Protein AF-A0A9Q9F8E5-F1 (afdb_monomer_lite)

Secondary structure (DSSP, 8-state):
--HHHHHHHHHHHHHHHHHGGGS---SHHHHHHHHHHHHHHHHHHHHHHTPPPP-----EEEEEETTEEEEEETTEEEEEETTTEEEEEESS-HHHHHHHHHHHHTS-GGGHHHHHHHHHHHHTT-TTPPPTTT--SSBTTTTB---EEEE-SSSEEEE-TTPPP-

Radius of gyration: 19.74 Å; chains: 1; bounding box: 47×26×59 Å

pLDDT: mean 87.19, std 6.52, range [58.0, 95.69]

Structure (mmCIF, N/CA/C/O backbone):
data_AF-A0A9Q9F8E5-F1
#
_entry.id   AF-A0A9Q9F8E5-F1
#
loop_
_atom_site.group_PDB
_atom_site.id
_atom_site.type_symbol
_atom_site.label_atom_id
_atom_site.label_alt_id
_atom_site.label_comp_id
_atom_site.label_asym_id
_atom_site.label_entity_id
_atom_site.label_seq_id
_atom_site.pdbx_PDB_ins_code
_atom_site.Cartn_x
_atom_site.Cartn_y
_atom_site.Cartn_z
_atom_site.occupancy
_atom_site.B_iso_or_equiv
_atom_site.auth_seq_id
_atom_site.auth_comp_id
_atom_site.auth_asym_id
_atom_site.auth_atom_id
_atom_site.pdbx_PDB_model_num
ATOM 1 N N . MET A 1 1 ? -3.462 14.770 -7.337 1.00 58.00 1 MET A N 1
ATOM 2 C CA . MET A 1 1 ? -3.012 14.798 -8.756 1.00 58.00 1 MET A CA 1
ATOM 3 C C . MET A 1 1 ? -3.821 13.766 -9.543 1.00 58.00 1 MET A C 1
ATOM 5 O O . MET A 1 1 ? -3.755 12.599 -9.196 1.00 58.00 1 MET A O 1
ATOM 9 N N . ARG A 1 2 ? -4.619 14.155 -10.559 1.00 82.62 2 ARG A N 1
ATOM 10 C CA . ARG A 1 2 ? -5.560 13.228 -11.241 1.00 82.62 2 ARG A CA 1
ATOM 11 C C . ARG A 1 2 ? -4.844 11.947 -11.705 1.00 82.62 2 ARG A C 1
ATOM 13 O O . ARG A 1 2 ? -3.864 12.059 -12.438 1.00 82.62 2 ARG A O 1
ATOM 20 N N . LEU A 1 3 ? -5.355 10.756 -11.361 1.00 83.56 3 LEU A N 1
ATOM 21 C CA . LEU A 1 3 ? -4.776 9.436 -11.699 1.00 83.56 3 LEU A CA 1
ATOM 22 C C . LEU A 1 3 ? -4.333 9.325 -13.169 1.00 83.56 3 LEU A C 1
ATOM 24 O O . LEU A 1 3 ? -3.258 8.819 -13.482 1.00 83.56 3 LEU A O 1
ATOM 28 N N . ARG A 1 4 ? -5.120 9.896 -14.088 1.00 87.44 4 ARG A N 1
ATOM 29 C CA . ARG A 1 4 ? -4.796 9.967 -15.523 1.00 87.44 4 ARG A CA 1
ATOM 30 C C . ARG A 1 4 ? -3.455 10.647 -15.818 1.00 87.44 4 ARG A C 1
ATOM 32 O O . ARG A 1 4 ? -2.747 10.220 -16.724 1.00 87.44 4 ARG A O 1
ATOM 39 N N . ALA A 1 5 ? -3.108 11.705 -15.088 1.00 87.88 5 ALA A N 1
ATOM 40 C CA . ALA A 1 5 ? -1.838 12.408 -15.255 1.00 87.88 5 ALA A CA 1
ATOM 41 C C . ALA A 1 5 ? -0.658 11.542 -14.793 1.00 87.88 5 ALA A C 1
ATOM 43 O O . ALA A 1 5 ? 0.353 11.474 -15.490 1.00 87.88 5 ALA A O 1
ATOM 44 N N . LEU A 1 6 ? -0.816 10.824 -13.676 1.00 86.75 6 LEU A N 1
ATOM 45 C CA . LEU A 1 6 ? 0.170 9.861 -13.182 1.00 86.75 6 LEU A CA 1
ATOM 46 C C . LEU A 1 6 ? 0.380 8.703 -14.160 1.00 86.75 6 LEU A C 1
ATOM 48 O O . LEU A 1 6 ? 1.517 8.406 -14.520 1.00 86.75 6 LEU A O 1
ATOM 52 N N . ILE A 1 7 ? -0.708 8.109 -14.657 1.00 90.75 7 ILE A N 1
ATOM 53 C CA . ILE A 1 7 ? -0.655 7.061 -15.685 1.00 90.75 7 ILE A CA 1
ATOM 54 C C . ILE A 1 7 ? 0.070 7.579 -16.928 1.00 90.75 7 ILE A C 1
ATOM 56 O O . ILE A 1 7 ? 0.969 6.917 -17.437 1.00 90.75 7 ILE A O 1
ATOM 60 N N . LYS A 1 8 ? -0.260 8.791 -17.395 1.00 92.81 8 LYS A N 1
ATOM 61 C CA . LYS A 1 8 ? 0.407 9.403 -18.551 1.00 92.81 8 LYS A CA 1
ATOM 62 C C . LYS A 1 8 ? 1.907 9.602 -18.308 1.00 92.81 8 LYS A C 1
ATOM 64 O O . LYS A 1 8 ? 2.698 9.300 -19.199 1.00 92.81 8 LYS A O 1
ATOM 69 N N . LYS A 1 9 ? 2.304 10.070 -17.118 1.00 91.19 9 LYS A N 1
ATOM 70 C CA . LYS A 1 9 ? 3.718 10.195 -16.720 1.00 91.19 9 LYS A CA 1
ATOM 71 C C . LYS A 1 9 ? 4.413 8.830 -16.790 1.00 91.19 9 LYS A C 1
ATOM 73 O O . LYS A 1 9 ? 5.401 8.700 -17.502 1.00 91.19 9 LYS A O 1
ATOM 78 N N . ARG A 1 10 ? 3.847 7.788 -16.169 1.00 91.50 10 ARG A N 1
ATOM 79 C CA . ARG A 1 10 ? 4.440 6.435 -16.170 1.00 91.50 10 ARG A CA 1
ATOM 80 C C . ARG A 1 10 ? 4.469 5.765 -17.541 1.00 91.50 10 ARG A C 1
ATOM 82 O O . ARG A 1 10 ? 5.426 5.062 -17.851 1.00 91.50 10 ARG A O 1
ATOM 89 N N . ALA A 1 11 ? 3.472 6.011 -18.384 1.00 95.12 11 ALA A N 1
ATOM 90 C CA . ALA A 1 11 ? 3.481 5.545 -19.765 1.00 95.12 11 ALA A CA 1
ATOM 91 C C . ALA A 1 11 ? 4.635 6.179 -20.556 1.00 95.12 11 ALA A C 1
ATOM 93 O O . ALA A 1 11 ? 5.343 5.482 -21.280 1.00 95.12 11 ALA A O 1
ATOM 94 N N . ASN A 1 12 ? 4.877 7.480 -20.370 1.00 95.06 12 ASN A N 1
ATOM 95 C CA . ASN A 1 12 ? 6.021 8.155 -20.979 1.00 95.06 12 ASN A CA 1
ATOM 96 C C . ASN A 1 12 ? 7.357 7.617 -20.448 1.00 95.06 12 ASN A C 1
ATOM 98 O O . ASN A 1 12 ? 8.252 7.373 -21.255 1.00 95.06 12 ASN A O 1
ATOM 102 N N . ASP A 1 13 ? 7.478 7.374 -19.138 1.00 92.38 13 ASP A N 1
ATOM 103 C CA . ASP A 1 13 ? 8.673 6.767 -18.532 1.00 92.38 13 ASP A CA 1
ATOM 104 C C . ASP A 1 13 ? 8.986 5.402 -19.178 1.00 92.38 13 ASP A C 1
ATOM 106 O O . ASP A 1 13 ? 10.126 5.131 -19.555 1.00 92.38 13 ASP A O 1
ATOM 110 N N . LEU A 1 14 ? 7.968 4.553 -19.378 1.00 95.50 14 LEU A N 1
ATOM 111 C CA . LEU A 1 14 ? 8.123 3.260 -20.054 1.00 95.50 14 LEU A CA 1
ATOM 112 C C . LEU A 1 14 ? 8.557 3.420 -21.516 1.00 95.50 14 LEU A C 1
ATOM 114 O O . LEU A 1 14 ? 9.478 2.736 -21.961 1.00 95.50 14 LEU A O 1
ATOM 118 N N . LEU A 1 15 ? 7.930 4.330 -22.265 1.00 95.69 15 LEU A N 1
ATOM 119 C CA . LEU A 1 15 ? 8.303 4.592 -23.657 1.00 95.69 15 LEU A CA 1
ATOM 120 C C . LEU A 1 15 ? 9.745 5.103 -23.778 1.00 95.69 15 LEU A C 1
ATOM 122 O O . LEU A 1 15 ? 10.446 4.730 -24.720 1.00 95.69 15 LEU A O 1
ATOM 126 N N . LEU A 1 16 ? 10.201 5.931 -22.837 1.00 93.19 16 LEU A N 1
ATOM 127 C CA . LEU A 1 16 ? 11.588 6.392 -22.773 1.00 93.19 16 LEU A CA 1
ATOM 128 C C . LEU A 1 16 ? 12.549 5.234 -22.484 1.00 93.19 16 LEU A C 1
ATOM 130 O O . LEU A 1 16 ? 13.541 5.097 -23.200 1.00 93.19 16 LEU A O 1
ATOM 134 N N . SER A 1 17 ? 12.234 4.362 -21.520 1.00 92.31 17 SER A N 1
ATOM 135 C CA . SER A 1 17 ? 13.031 3.157 -21.252 1.00 92.31 17 SER A CA 1
ATOM 136 C C . SER A 1 17 ? 13.108 2.241 -22.479 1.00 92.31 17 SER A C 1
ATOM 138 O O . SER A 1 17 ? 14.195 1.800 -22.843 1.00 92.31 17 SER A O 1
ATOM 140 N N . LEU A 1 18 ? 11.990 2.011 -23.179 1.00 94.25 18 LEU A N 1
ATOM 141 C CA . LEU A 1 18 ? 11.946 1.175 -24.388 1.00 94.25 18 LEU A CA 1
ATOM 142 C C . LEU A 1 18 ? 12.800 1.734 -25.531 1.00 94.25 18 LEU A C 1
ATOM 144 O O . LEU A 1 18 ? 13.406 0.969 -26.279 1.00 94.25 18 LEU A O 1
ATOM 148 N N . ARG A 1 19 ? 12.899 3.062 -25.671 1.00 93.19 19 ARG A N 1
ATOM 149 C CA . ARG A 1 19 ? 13.764 3.682 -26.691 1.00 93.19 19 ARG A CA 1
ATOM 150 C C . ARG A 1 19 ? 15.240 3.343 -26.498 1.00 93.19 19 ARG A C 1
ATOM 152 O O . ARG A 1 19 ? 15.968 3.356 -27.486 1.00 93.19 19 ARG A O 1
ATOM 159 N N . ARG A 1 20 ? 15.677 3.001 -25.280 1.00 89.88 20 ARG A N 1
ATOM 160 C CA . ARG A 1 20 ? 17.071 2.612 -25.009 1.00 89.88 20 ARG A CA 1
ATOM 161 C C . ARG A 1 20 ? 17.465 1.313 -25.712 1.00 89.88 20 ARG A C 1
ATOM 163 O O . ARG A 1 20 ? 18.637 1.152 -26.014 1.00 89.88 20 ARG A O 1
ATOM 170 N N . LEU A 1 21 ? 16.505 0.456 -26.075 1.00 89.44 21 LEU A N 1
ATOM 171 C CA . LEU A 1 21 ? 16.761 -0.738 -26.897 1.00 89.44 21 LEU A CA 1
ATOM 172 C C . LEU A 1 21 ? 17.196 -0.411 -28.331 1.00 89.44 21 LEU A C 1
ATOM 174 O O . LEU A 1 21 ? 17.687 -1.289 -29.030 1.00 89.44 21 LEU A O 1
ATOM 178 N N . LYS A 1 22 ? 16.988 0.829 -28.793 1.00 88.19 22 LYS A N 1
ATOM 179 C CA . LYS A 1 22 ? 17.452 1.274 -30.114 1.00 88.19 22 LYS A CA 1
ATOM 180 C C . LYS A 1 22 ? 18.914 1.723 -30.112 1.00 88.19 22 LYS A C 1
ATOM 182 O O . LYS A 1 22 ? 19.458 1.946 -31.188 1.00 88.19 22 LYS A O 1
ATOM 187 N N . ALA A 1 23 ? 19.505 1.940 -28.937 1.00 85.12 23 ALA A N 1
ATOM 188 C CA . ALA A 1 23 ? 20.912 2.295 -28.822 1.00 85.12 23 ALA A CA 1
ATOM 189 C C . ALA A 1 23 ? 21.788 1.051 -29.017 1.00 85.12 23 ALA A C 1
ATOM 191 O O . ALA A 1 23 ? 21.338 -0.072 -28.799 1.00 85.12 23 ALA A O 1
ATOM 192 N N . GLU A 1 24 ? 23.042 1.257 -29.408 1.00 82.06 24 GLU A N 1
ATOM 193 C CA . GLU A 1 24 ? 24.023 0.177 -29.456 1.00 82.06 24 GLU A CA 1
ATOM 194 C C . GLU A 1 24 ? 24.336 -0.305 -28.028 1.00 82.06 24 GLU A C 1
ATOM 196 O O . GLU A 1 24 ? 24.577 0.501 -27.126 1.00 82.06 24 GLU A O 1
ATOM 201 N N . ILE A 1 25 ? 24.273 -1.621 -27.805 1.00 88.62 25 ILE A N 1
ATOM 202 C CA . ILE A 1 25 ? 24.465 -2.241 -26.489 1.00 88.62 25 ILE A CA 1
ATOM 203 C C . ILE A 1 25 ? 25.754 -3.055 -26.531 1.00 88.62 25 ILE A C 1
ATOM 205 O O . ILE A 1 25 ? 25.810 -4.121 -27.135 1.00 88.62 25 ILE A O 1
ATOM 209 N N . HIS A 1 26 ? 26.797 -2.529 -25.892 1.00 87.81 26 HIS A N 1
ATOM 210 C CA . HIS A 1 26 ? 28.159 -3.055 -26.012 1.00 87.81 26 HIS A CA 1
ATOM 211 C C . HIS A 1 26 ? 28.513 -4.155 -24.997 1.00 87.81 26 HIS A C 1
ATOM 213 O O . HIS A 1 26 ? 29.596 -4.729 -25.084 1.00 87.81 26 HIS A O 1
ATOM 219 N N . SER A 1 27 ? 27.645 -4.449 -24.022 1.00 93.75 27 SER A N 1
ATOM 220 C CA . SER A 1 27 ? 27.882 -5.510 -23.036 1.00 93.75 27 SER A CA 1
ATOM 221 C C . SER A 1 27 ? 26.591 -6.098 -22.465 1.00 93.75 27 SER A C 1
ATOM 223 O O . SER A 1 27 ? 25.535 -5.459 -22.470 1.00 93.75 27 SER A O 1
ATOM 225 N N . GLU A 1 28 ? 26.700 -7.316 -21.932 1.00 93.50 28 GLU A N 1
ATOM 226 C CA . GLU A 1 28 ? 25.607 -8.023 -21.256 1.00 93.50 28 GLU A CA 1
ATOM 227 C C . GLU A 1 28 ? 25.123 -7.278 -20.003 1.00 93.50 28 GLU A C 1
ATOM 229 O O . GLU A 1 28 ? 23.919 -7.144 -19.796 1.00 93.50 28 GLU A O 1
ATOM 234 N N . ASP A 1 29 ? 26.034 -6.692 -19.221 1.00 93.56 29 ASP A N 1
ATOM 235 C CA . ASP A 1 29 ? 25.673 -5.896 -18.042 1.00 93.56 29 ASP A CA 1
ATOM 236 C C . ASP A 1 29 ? 24.805 -4.686 -18.413 1.00 93.56 29 ASP A C 1
ATOM 238 O O . ASP A 1 29 ? 23.788 -4.405 -17.774 1.00 93.56 29 ASP A O 1
ATOM 242 N N . VAL A 1 30 ? 25.174 -3.974 -19.484 1.00 90.31 30 VAL A N 1
ATOM 243 C CA . VAL A 1 30 ? 24.401 -2.825 -19.977 1.00 90.31 30 VAL A CA 1
ATOM 244 C C . VAL A 1 30 ? 23.038 -3.284 -20.487 1.00 90.31 30 VAL A C 1
ATOM 246 O O . VAL A 1 30 ? 22.033 -2.621 -20.223 1.00 90.31 30 VAL A O 1
ATOM 249 N N . PHE A 1 31 ? 22.976 -4.436 -21.158 1.00 92.00 31 PHE A N 1
ATOM 250 C CA . PHE A 1 31 ? 21.711 -5.032 -21.574 1.00 92.00 31 PHE A CA 1
ATOM 251 C C . PHE A 1 31 ? 20.807 -5.347 -20.374 1.00 92.00 31 PHE A C 1
ATOM 253 O O . PHE A 1 31 ? 19.640 -4.949 -20.359 1.00 92.00 31 PHE A O 1
ATOM 260 N N . GLY A 1 32 ? 21.356 -5.984 -19.337 1.00 92.25 32 GLY A N 1
ATOM 261 C CA . GLY A 1 32 ? 20.646 -6.303 -18.099 1.00 92.25 32 GLY A CA 1
ATOM 262 C C . GLY A 1 32 ? 20.098 -5.060 -17.394 1.00 92.25 32 GLY A C 1
ATOM 263 O O . GLY A 1 32 ? 18.942 -5.053 -16.966 1.00 92.25 32 GLY A O 1
ATOM 264 N N . LEU A 1 33 ? 20.875 -3.974 -17.341 1.00 91.00 33 LEU A N 1
ATOM 265 C CA . LEU A 1 33 ? 20.420 -2.688 -16.803 1.00 91.00 33 LEU A CA 1
ATOM 266 C C . LEU A 1 33 ? 19.253 -2.104 -17.612 1.00 91.00 33 LEU A C 1
ATOM 268 O O . LEU A 1 33 ? 18.257 -1.676 -17.027 1.00 91.00 33 LEU A O 1
ATOM 272 N N . VAL A 1 34 ? 19.336 -2.125 -18.947 1.00 92.88 34 VAL A N 1
ATOM 273 C CA . VAL A 1 34 ? 18.258 -1.636 -19.824 1.00 92.88 34 VAL A CA 1
ATOM 274 C C . VAL A 1 34 ? 16.975 -2.445 -19.621 1.00 92.88 34 VAL A C 1
ATOM 276 O O . VAL A 1 34 ? 15.904 -1.857 -19.453 1.00 92.88 34 VAL A O 1
ATOM 279 N N . LEU A 1 35 ? 17.067 -3.777 -19.579 1.00 93.50 35 LEU A N 1
ATOM 280 C CA . LEU A 1 35 ? 15.916 -4.640 -19.302 1.00 93.50 35 LEU A CA 1
ATOM 281 C C . LEU A 1 35 ? 15.337 -4.390 -17.906 1.00 93.50 35 LEU A C 1
ATOM 283 O O . LEU A 1 35 ? 14.117 -4.305 -17.753 1.00 93.50 35 LEU A O 1
ATOM 287 N N . GLY A 1 36 ? 16.196 -4.220 -16.900 1.00 90.94 36 GLY A N 1
ATOM 288 C CA . GLY A 1 36 ? 15.787 -3.893 -15.537 1.00 90.9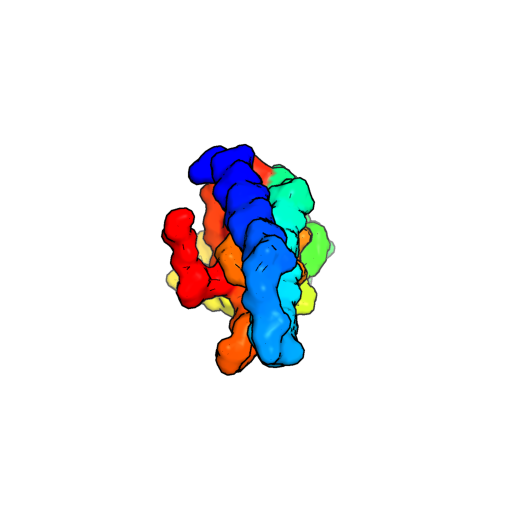4 36 GLY A CA 1
ATOM 289 C C . GLY A 1 36 ? 15.013 -2.576 -15.456 1.00 90.94 36 GLY A C 1
ATOM 290 O O . GLY A 1 36 ? 13.988 -2.503 -14.777 1.00 90.94 36 GLY A O 1
ATOM 291 N N . ASP A 1 37 ? 15.452 -1.547 -16.181 1.00 90.50 37 ASP A N 1
ATOM 292 C CA . ASP A 1 37 ? 14.775 -0.248 -16.228 1.00 90.50 37 ASP A CA 1
ATOM 293 C C . ASP A 1 37 ? 13.431 -0.317 -16.964 1.00 90.50 37 ASP A C 1
ATOM 295 O O . ASP A 1 37 ? 12.453 0.290 -16.524 1.00 90.50 37 ASP A O 1
ATOM 299 N N . ILE A 1 38 ? 13.346 -1.087 -18.053 1.00 94.00 38 ILE A N 1
ATOM 300 C CA . ILE A 1 38 ? 12.079 -1.343 -18.754 1.00 94.00 38 ILE A CA 1
ATOM 301 C C . ILE A 1 38 ? 11.104 -2.067 -17.829 1.00 94.00 38 ILE A C 1
ATOM 303 O O . ILE A 1 38 ? 9.961 -1.631 -17.684 1.00 94.00 38 ILE A O 1
ATOM 307 N N . HIS A 1 39 ? 11.557 -3.134 -17.167 1.00 91.50 39 HIS A N 1
ATOM 308 C CA . HIS A 1 39 ? 10.733 -3.906 -16.247 1.00 91.50 39 HIS A CA 1
ATOM 309 C C . HIS A 1 39 ? 10.217 -3.038 -15.093 1.00 91.50 39 HIS A C 1
ATOM 311 O O . HIS A 1 39 ? 9.018 -3.025 -14.822 1.00 91.50 39 HIS A O 1
ATOM 317 N N . LYS A 1 40 ? 11.084 -2.233 -14.465 1.00 88.50 40 LYS A N 1
ATOM 318 C CA . LYS A 1 40 ? 10.681 -1.304 -13.397 1.00 88.50 40 LYS A CA 1
ATOM 319 C C . LYS A 1 40 ? 9.649 -0.282 -13.877 1.00 88.50 40 LYS A C 1
ATOM 321 O O . LYS A 1 40 ? 8.645 -0.079 -13.196 1.00 88.50 40 LYS A O 1
ATOM 326 N N . SER A 1 41 ? 9.866 0.355 -15.030 1.00 91.25 41 SER A N 1
ATOM 327 C CA . SER A 1 41 ? 8.906 1.318 -15.591 1.00 91.25 41 SER A CA 1
ATOM 328 C C . SER A 1 41 ? 7.566 0.659 -15.934 1.00 91.25 41 SER A C 1
ATOM 330 O O . SER A 1 41 ? 6.515 1.243 -15.674 1.00 91.25 41 SER A O 1
ATOM 332 N N . TYR A 1 42 ? 7.592 -0.571 -16.453 1.00 93.12 42 TYR A N 1
ATOM 333 C CA . TYR A 1 42 ? 6.393 -1.357 -16.739 1.00 93.12 42 TYR A CA 1
ATOM 334 C C . TYR A 1 42 ? 5.604 -1.672 -15.465 1.00 93.12 42 TYR A C 1
ATOM 336 O O . TYR A 1 42 ? 4.418 -1.360 -15.393 1.00 93.12 42 TYR A O 1
ATOM 344 N N . ILE A 1 43 ? 6.259 -2.210 -14.432 1.00 90.00 43 ILE A N 1
ATOM 345 C CA . ILE A 1 43 ? 5.606 -2.556 -13.163 1.00 90.00 43 ILE A CA 1
ATOM 346 C C . ILE A 1 43 ? 4.976 -1.323 -12.504 1.00 90.00 43 ILE A C 1
ATOM 348 O O . ILE A 1 43 ? 3.844 -1.395 -12.031 1.00 90.00 43 ILE A O 1
ATOM 352 N N . ARG A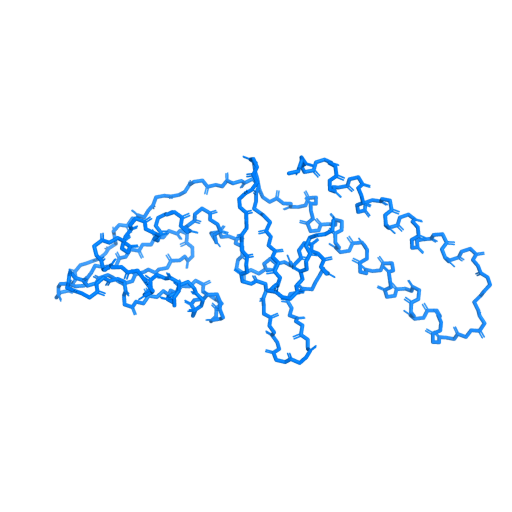 1 44 ? 5.656 -0.168 -12.527 1.00 88.75 44 ARG A N 1
ATOM 353 C CA . ARG A 1 44 ? 5.095 1.098 -12.017 1.00 88.75 44 ARG A CA 1
ATOM 354 C C . ARG A 1 44 ? 3.843 1.531 -12.775 1.00 88.75 44 ARG A C 1
ATOM 356 O O . ARG A 1 44 ? 2.917 2.052 -12.163 1.00 88.75 44 ARG A O 1
ATOM 363 N N . LEU A 1 45 ? 3.818 1.354 -14.096 1.00 92.12 45 LEU A N 1
ATOM 364 C CA . LEU A 1 45 ? 2.643 1.669 -14.904 1.00 92.12 45 LEU A CA 1
ATOM 365 C C . LEU A 1 45 ? 1.483 0.721 -14.580 1.00 92.12 45 LEU A C 1
ATOM 367 O O . LEU A 1 45 ? 0.378 1.192 -14.329 1.00 92.12 45 LEU A O 1
ATOM 371 N N . VAL A 1 46 ? 1.739 -0.589 -14.543 1.00 89.50 46 VAL A N 1
ATOM 372 C CA . VAL A 1 46 ? 0.726 -1.608 -14.224 1.00 89.50 46 VAL A CA 1
ATOM 373 C C . VAL A 1 46 ? 0.135 -1.377 -12.836 1.00 89.50 46 VAL A C 1
ATOM 375 O O . VAL A 1 46 ? -1.082 -1.340 -12.701 1.00 89.50 46 VAL A O 1
ATOM 378 N N . ALA A 1 47 ? 0.972 -1.096 -11.833 1.00 84.56 47 ALA A N 1
ATOM 379 C CA . ALA A 1 47 ? 0.515 -0.805 -10.474 1.00 84.56 47 ALA A CA 1
ATOM 380 C C . ALA A 1 47 ? -0.494 0.355 -10.412 1.00 84.56 47 ALA A C 1
ATOM 382 O O . ALA A 1 47 ? -1.408 0.316 -9.594 1.00 84.56 47 ALA A O 1
ATOM 383 N N . LEU A 1 48 ? -0.352 1.365 -11.283 1.00 86.38 48 LEU A N 1
ATOM 384 C CA . LEU A 1 48 ? -1.300 2.477 -11.391 1.00 86.38 48 LEU A CA 1
ATOM 385 C C . LEU A 1 48 ? -2.547 2.139 -12.214 1.00 86.38 48 LEU A C 1
ATOM 387 O O . LEU A 1 48 ? -3.623 2.649 -11.910 1.00 86.38 48 LEU A O 1
ATOM 391 N N . LEU A 1 49 ? -2.408 1.336 -13.271 1.00 88.12 49 LEU A N 1
ATOM 392 C CA . LEU A 1 49 ? -3.533 0.917 -14.115 1.00 88.12 49 LEU A CA 1
ATOM 393 C C . LEU A 1 49 ? -4.491 -0.005 -13.356 1.00 88.12 49 LEU A C 1
ATOM 395 O O . LEU A 1 49 ? -5.704 0.133 -13.499 1.00 88.12 49 LEU A O 1
ATOM 399 N N . ASP A 1 50 ? -3.944 -0.867 -12.503 1.00 85.12 50 ASP A N 1
ATOM 400 C CA . ASP A 1 50 ? -4.699 -1.803 -11.671 1.00 85.12 50 ASP A CA 1
ATOM 401 C C . ASP A 1 50 ? -5.142 -1.181 -10.338 1.00 85.12 50 ASP A C 1
ATOM 403 O O . ASP A 1 50 ? -5.589 -1.894 -9.435 1.00 85.12 50 ASP A O 1
ATOM 407 N N . LYS A 1 51 ? -5.029 0.151 -10.182 1.00 85.06 51 LYS A N 1
ATOM 408 C CA . LYS A 1 51 ? -5.411 0.812 -8.933 1.00 85.06 51 LYS A CA 1
ATOM 409 C C . LYS A 1 51 ? -6.885 0.566 -8.624 1.00 85.06 51 LYS A C 1
ATOM 411 O O . LYS A 1 51 ? -7.755 0.993 -9.391 1.00 85.06 51 LYS A O 1
ATOM 416 N N . PRO A 1 52 ? -7.197 -0.046 -7.470 1.00 80.38 52 PRO A N 1
ATOM 417 C CA . PRO A 1 52 ? -8.564 -0.108 -7.009 1.00 80.38 52 PRO A CA 1
ATOM 418 C C . PRO A 1 52 ? -9.063 1.307 -6.726 1.00 80.38 52 PRO A C 1
ATOM 420 O O . PRO A 1 52 ? -8.339 2.166 -6.216 1.00 80.38 52 PRO A O 1
ATOM 423 N N . LYS A 1 53 ? -10.344 1.530 -7.003 1.00 81.56 53 LYS A N 1
ATOM 424 C CA . LYS A 1 53 ? -11.036 2.699 -6.465 1.00 81.56 53 LYS A CA 1
ATOM 425 C C . LYS A 1 53 ? -11.139 2.582 -4.952 1.00 81.56 53 LYS A C 1
ATOM 427 O O . LYS A 1 53 ? -11.201 1.469 -4.420 1.00 81.56 53 LYS A O 1
ATOM 432 N N . ILE A 1 54 ? -11.209 3.725 -4.278 1.00 82.25 54 ILE A N 1
ATOM 433 C CA . ILE A 1 54 ? -11.503 3.770 -2.846 1.00 82.25 54 ILE A CA 1
ATOM 434 C C . ILE A 1 54 ? -12.794 2.989 -2.576 1.00 82.25 54 ILE A C 1
ATOM 436 O O . ILE A 1 54 ? -13.832 3.230 -3.195 1.00 82.25 54 ILE A O 1
ATOM 440 N N . LYS A 1 55 ? -12.716 2.030 -1.650 1.00 76.50 55 LYS A N 1
ATOM 441 C CA . LYS A 1 55 ? -13.869 1.285 -1.147 1.00 76.50 55 LYS A CA 1
ATOM 442 C C . LYS A 1 55 ? -14.069 1.659 0.309 1.00 76.50 55 LYS A C 1
ATOM 444 O O . LYS A 1 55 ? -13.237 1.337 1.150 1.00 76.50 55 LYS A O 1
ATOM 449 N N . HIS A 1 56 ? -15.189 2.305 0.602 1.00 76.50 56 HIS A N 1
ATOM 450 C CA . HIS A 1 56 ? -15.603 2.501 1.981 1.00 76.50 56 HIS A CA 1
ATOM 451 C C . HIS A 1 56 ? -16.129 1.178 2.537 1.00 76.50 56 HIS A C 1
ATOM 453 O O . HIS A 1 56 ? -16.978 0.525 1.927 1.00 76.50 56 HIS A O 1
ATOM 459 N N . GLN A 1 57 ? -15.592 0.777 3.683 1.00 76.62 57 GLN A N 1
ATOM 460 C CA . GLN A 1 57 ? -16.110 -0.318 4.488 1.00 76.62 57 GLN A CA 1
ATOM 461 C C . GLN A 1 57 ? -16.305 0.180 5.912 1.00 76.62 57 GLN A C 1
ATOM 463 O O . GLN A 1 57 ? -15.596 1.074 6.368 1.00 76.62 57 GLN A O 1
ATOM 468 N N . GLU A 1 58 ? -17.275 -0.408 6.596 1.00 79.75 58 GLU A N 1
ATOM 469 C CA . GLU A 1 58 ? -17.571 -0.098 7.988 1.00 79.75 58 GLU A CA 1
ATOM 470 C C . GLU A 1 58 ? -17.044 -1.210 8.893 1.00 79.75 58 GLU A C 1
ATOM 472 O O . GLU A 1 58 ? -17.175 -2.400 8.580 1.00 79.75 58 GLU A O 1
ATOM 477 N N . LEU A 1 59 ? -16.496 -0.824 10.047 1.00 85.31 59 LEU A N 1
ATOM 478 C CA . LEU A 1 59 ? -16.145 -1.757 11.115 1.00 85.31 59 LEU A CA 1
ATOM 479 C C . LEU A 1 59 ? -17.385 -2.513 11.587 1.00 85.31 59 LEU A C 1
ATOM 481 O O . LEU A 1 59 ? -18.342 -1.923 12.089 1.00 85.31 59 LEU A O 1
ATOM 485 N N . ARG A 1 60 ? -17.337 -3.843 11.515 1.00 89.62 60 ARG A N 1
ATOM 486 C CA . ARG A 1 60 ? -18.382 -4.700 12.076 1.00 89.62 60 ARG A CA 1
ATOM 487 C C . ARG A 1 60 ? -17.897 -5.336 13.362 1.00 89.62 60 ARG A C 1
ATOM 489 O O . ARG A 1 60 ? -16.843 -5.969 13.382 1.00 89.62 60 ARG A O 1
ATOM 496 N N . LYS A 1 61 ? -18.679 -5.195 14.430 1.00 92.44 61 LYS A N 1
ATOM 497 C CA . LYS A 1 61 ? -18.471 -5.939 15.676 1.00 92.44 61 LYS A CA 1
ATOM 498 C C . LYS A 1 61 ? -18.797 -7.414 15.431 1.00 92.44 61 LYS A C 1
ATOM 500 O O . LYS A 1 61 ? -19.890 -7.716 14.962 1.00 92.44 61 LYS A O 1
ATOM 505 N N . ILE A 1 62 ? -17.862 -8.309 15.742 1.00 92.31 62 ILE A N 1
ATOM 506 C CA . ILE A 1 62 ? -18.043 -9.760 15.572 1.00 92.31 62 ILE A CA 1
ATOM 507 C C . ILE A 1 62 ? -18.219 -10.463 16.912 1.00 92.31 62 ILE A C 1
ATOM 509 O O . ILE A 1 62 ? -18.998 -11.402 17.011 1.00 92.31 62 ILE A O 1
ATOM 513 N N . ASP A 1 63 ? -17.477 -10.025 17.927 1.00 89.88 63 ASP A N 1
ATOM 514 C CA . ASP A 1 63 ? -17.463 -10.666 19.239 1.00 89.88 63 ASP A CA 1
ATOM 515 C C . ASP A 1 63 ? -17.158 -9.646 20.345 1.00 89.88 63 ASP A C 1
ATOM 517 O O . ASP A 1 63 ? -16.664 -8.540 20.091 1.00 89.88 63 ASP A O 1
ATOM 521 N N . SER A 1 64 ? -17.508 -9.997 21.577 1.00 89.94 64 SER A N 1
ATOM 522 C CA . SER A 1 64 ? -17.362 -9.175 22.768 1.00 89.94 64 SER A CA 1
ATOM 523 C C . SER A 1 64 ? -17.165 -10.070 23.986 1.00 89.94 64 SER A C 1
ATOM 525 O O . SER A 1 64 ? -18.131 -10.634 24.491 1.00 89.94 64 SER A O 1
ATOM 527 N N . THR A 1 65 ? -15.941 -10.139 24.502 1.00 89.31 65 THR A N 1
ATOM 528 C CA . THR A 1 65 ? -15.607 -10.971 25.665 1.00 89.31 65 THR A CA 1
ATOM 529 C C . THR A 1 65 ? -14.757 -10.168 26.647 1.00 89.31 65 THR A C 1
ATOM 531 O O . THR A 1 65 ? -13.772 -9.552 26.249 1.00 89.31 65 THR A O 1
ATOM 534 N N . ASN A 1 66 ? -15.132 -10.158 27.932 1.00 85.56 66 ASN A N 1
ATOM 535 C CA . ASN A 1 66 ? -14.374 -9.523 29.026 1.00 85.56 66 ASN A CA 1
ATOM 536 C C . ASN A 1 66 ? -13.934 -8.068 28.748 1.00 85.56 66 ASN A C 1
ATOM 538 O O . ASN A 1 66 ? -12.780 -7.714 28.958 1.00 85.56 66 ASN A O 1
ATOM 542 N N . GLY A 1 67 ? -14.831 -7.226 28.221 1.00 84.75 67 GLY A N 1
ATOM 543 C CA . GLY A 1 67 ? -14.516 -5.819 27.914 1.00 84.75 67 GLY A CA 1
ATOM 544 C C . GLY A 1 67 ? -13.665 -5.601 26.654 1.00 84.75 67 GLY A C 1
ATOM 545 O O . GLY A 1 67 ? -13.411 -4.456 26.281 1.00 84.75 67 GLY A O 1
ATOM 546 N N . ILE A 1 68 ? -13.280 -6.676 25.954 1.00 93.31 68 ILE A N 1
ATOM 547 C CA . ILE A 1 68 ? -12.611 -6.626 24.653 1.00 93.31 68 ILE A CA 1
ATOM 548 C C . ILE A 1 68 ? -13.641 -6.874 23.554 1.00 93.31 68 ILE A C 1
ATOM 550 O O . ILE A 1 68 ? -14.316 -7.903 23.517 1.00 93.31 68 ILE A O 1
ATOM 554 N N . VAL A 1 69 ? -13.741 -5.923 22.633 1.00 94.50 69 VAL A N 1
ATOM 555 C CA . VAL A 1 69 ? -14.577 -6.011 21.440 1.00 94.50 69 VAL A CA 1
ATOM 556 C C . VAL A 1 69 ? -13.700 -6.340 20.241 1.00 94.50 69 VAL A C 1
ATOM 558 O O . VAL A 1 69 ? -12.731 -5.631 19.960 1.00 94.50 69 VAL A O 1
ATOM 561 N N . LYS A 1 70 ? -14.059 -7.400 19.516 1.00 94.88 70 LYS A N 1
ATOM 562 C CA . LYS A 1 70 ? -13.431 -7.757 18.245 1.00 94.88 70 LYS A CA 1
ATOM 563 C C . LYS A 1 70 ? -14.218 -7.143 17.093 1.00 94.88 70 LYS A C 1
ATOM 565 O O . LYS A 1 70 ? -15.409 -7.418 16.930 1.00 94.88 70 LYS A O 1
ATOM 570 N N . TYR A 1 71 ? -13.534 -6.355 16.274 1.00 93.25 71 TYR A N 1
ATOM 571 C CA . TYR A 1 71 ? -14.058 -5.795 15.033 1.00 93.25 71 TYR A CA 1
ATOM 572 C C . TYR A 1 71 ? -13.393 -6.441 13.817 1.00 93.25 71 TYR A C 1
ATOM 574 O O . TYR A 1 71 ? -12.235 -6.853 13.891 1.00 93.25 71 TYR A O 1
ATOM 582 N N . LYS A 1 72 ? -14.106 -6.491 12.688 1.00 90.31 72 LYS A N 1
ATOM 583 C CA . LYS A 1 72 ? -13.560 -6.904 11.388 1.00 90.31 72 LYS A CA 1
ATOM 584 C C . LYS A 1 72 ? -14.070 -6.044 10.248 1.00 90.31 72 LYS A C 1
ATOM 586 O O . LYS A 1 72 ? -15.221 -5.607 10.252 1.00 90.31 72 LYS A O 1
ATOM 591 N N . SER A 1 73 ? -13.196 -5.853 9.268 1.00 85.81 73 SER A N 1
ATOM 592 C CA . SER A 1 73 ? -13.489 -5.231 7.981 1.00 85.81 73 SER A CA 1
ATOM 593 C C . SER A 1 73 ? -12.605 -5.877 6.917 1.00 85.81 73 SER A C 1
ATOM 595 O O . SER A 1 73 ? -11.388 -5.715 6.943 1.00 85.81 73 SER A O 1
ATOM 597 N N . GLY A 1 74 ? -13.203 -6.632 5.994 1.00 81.25 74 GLY A N 1
ATOM 598 C CA . GLY A 1 74 ? -12.439 -7.428 5.029 1.00 81.25 74 GLY A CA 1
ATOM 599 C C . GLY A 1 74 ? -11.480 -8.396 5.733 1.00 81.25 74 GLY A C 1
ATOM 600 O O . GLY A 1 74 ? -11.906 -9.165 6.598 1.00 81.25 74 GLY A O 1
ATOM 601 N N . GLU A 1 75 ? -10.196 -8.311 5.385 1.00 81.56 75 GLU A N 1
ATOM 602 C CA . GLU A 1 75 ? -9.113 -9.112 5.976 1.00 81.56 75 GLU A CA 1
ATOM 603 C C . GLU A 1 75 ? -8.549 -8.521 7.278 1.00 81.56 75 GLU A C 1
ATOM 605 O O . GLU A 1 75 ? -7.761 -9.177 7.957 1.00 81.56 75 GLU A O 1
ATOM 610 N N . PHE A 1 76 ? -8.957 -7.305 7.657 1.00 87.56 76 PHE A N 1
ATOM 611 C CA . PHE A 1 76 ? -8.505 -6.689 8.898 1.00 87.56 76 PHE A CA 1
ATOM 612 C C . PHE A 1 76 ? -9.364 -7.093 10.090 1.00 87.56 76 PHE A C 1
ATOM 614 O O . PHE A 1 76 ? -10.594 -7.005 10.058 1.00 87.56 76 PHE A O 1
ATOM 621 N N . GLU A 1 77 ? -8.696 -7.423 11.189 1.00 92.00 77 GLU A N 1
ATOM 622 C CA . GLU A 1 77 ? -9.282 -7.640 12.505 1.00 92.00 77 GLU A CA 1
ATOM 623 C C . GLU A 1 77 ? -8.651 -6.695 13.532 1.00 92.00 77 GLU A C 1
ATOM 625 O O . GLU A 1 77 ? -7.431 -6.530 13.583 1.00 92.00 77 GLU A O 1
ATOM 630 N N . PHE A 1 78 ? -9.489 -6.092 14.374 1.00 93.62 78 PHE A N 1
ATOM 631 C CA . PHE A 1 78 ? -9.074 -5.168 15.428 1.00 93.62 78 PHE A CA 1
ATOM 632 C C . PHE A 1 78 ? -9.614 -5.631 16.774 1.00 93.62 78 PHE A C 1
ATOM 634 O O . PHE A 1 78 ? -10.780 -6.018 16.879 1.00 93.62 78 PHE A O 1
ATOM 641 N N . LEU A 1 79 ? -8.789 -5.546 17.816 1.00 94.88 79 LEU A N 1
ATOM 642 C CA . LEU A 1 79 ? -9.222 -5.747 19.198 1.00 94.88 79 LEU A CA 1
ATOM 643 C C . LEU A 1 79 ? -9.245 -4.406 19.920 1.00 94.88 79 LEU A C 1
ATOM 645 O O . LEU A 1 79 ? -8.241 -3.695 19.940 1.00 94.88 79 LEU A O 1
ATOM 649 N N . HIS A 1 80 ? -10.380 -4.084 20.528 1.00 94.81 80 HIS A N 1
ATOM 650 C CA . HIS A 1 80 ? -10.619 -2.842 21.250 1.00 94.81 80 HIS A CA 1
ATOM 651 C C . HIS A 1 80 ? -10.976 -3.129 22.706 1.00 94.81 80 HIS A C 1
ATOM 653 O O . HIS A 1 80 ? -11.975 -3.794 22.969 1.00 94.81 80 HIS A O 1
ATOM 659 N N . HIS A 1 81 ? -10.210 -2.586 23.643 1.00 93.19 81 HIS A N 1
ATOM 660 C CA . HIS A 1 81 ? -10.535 -2.575 25.065 1.00 93.19 81 HIS A CA 1
ATOM 661 C C . HIS A 1 81 ? -11.143 -1.224 25.449 1.00 93.19 81 HIS A C 1
ATOM 663 O O . HIS A 1 81 ? -10.664 -0.187 24.997 1.00 93.19 81 HIS A O 1
ATOM 669 N N . THR A 1 82 ? -12.162 -1.209 26.307 1.00 84.81 82 THR A N 1
ATOM 670 C CA . THR A 1 82 ? -12.869 0.028 26.692 1.00 84.81 82 THR A CA 1
ATOM 671 C C . THR A 1 82 ? -11.970 1.081 27.340 1.00 84.81 82 THR A C 1
ATOM 673 O O . THR A 1 82 ? -12.187 2.267 27.125 1.00 84.81 82 THR A O 1
ATOM 676 N N . GLU A 1 83 ? -10.950 0.665 28.092 1.00 87.75 83 GLU A N 1
ATOM 677 C CA . GLU A 1 83 ? -10.044 1.584 28.806 1.00 87.75 83 GLU A CA 1
ATOM 678 C C . GLU A 1 83 ? -8.736 1.864 28.056 1.00 87.75 83 GLU A C 1
ATOM 680 O O . GLU A 1 83 ? -8.116 2.905 28.244 1.00 87.75 83 GLU A O 1
ATOM 685 N N . HIS A 1 84 ? -8.296 0.931 27.209 1.00 90.00 84 HIS A N 1
ATOM 686 C CA . HIS A 1 84 ? -6.985 1.002 26.547 1.00 90.00 84 HIS A CA 1
ATOM 687 C C . HIS A 1 84 ? -7.097 1.287 25.042 1.00 90.00 84 HIS A C 1
ATOM 689 O O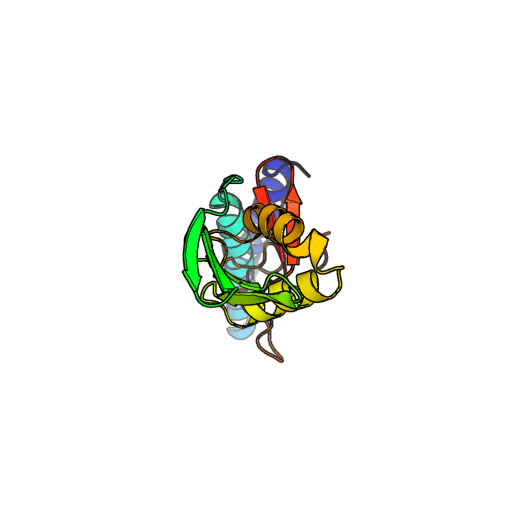 . HIS A 1 84 ? -6.086 1.397 24.349 1.00 90.00 84 HIS A O 1
ATOM 695 N N . GLY A 1 85 ? -8.323 1.398 24.521 1.00 92.44 85 GLY A N 1
ATOM 696 C CA . GLY A 1 85 ? -8.607 1.560 23.103 1.00 92.44 85 GLY A CA 1
ATOM 697 C C . GLY A 1 85 ? -8.161 0.344 22.286 1.00 92.44 85 GLY A C 1
ATOM 698 O O . GLY A 1 85 ? -8.238 -0.801 22.729 1.00 92.44 85 GLY A O 1
ATOM 699 N N . ILE A 1 86 ? -7.710 0.576 21.054 1.00 94.50 86 ILE A N 1
ATOM 700 C CA . ILE A 1 86 ? -7.217 -0.483 20.161 1.00 94.50 86 ILE A CA 1
ATOM 701 C C . ILE A 1 86 ? -5.909 -1.098 20.682 1.00 94.50 86 ILE A C 1
ATOM 703 O O . ILE A 1 86 ? -4.869 -0.442 20.753 1.00 94.50 86 ILE A O 1
ATOM 707 N N . ILE A 1 87 ? -5.959 -2.390 21.003 1.00 93.81 87 ILE A N 1
ATOM 708 C CA . ILE A 1 87 ? -4.836 -3.152 21.563 1.00 93.81 87 ILE A CA 1
ATOM 709 C C . ILE A 1 87 ? -4.163 -4.069 20.540 1.00 93.81 87 ILE A C 1
ATOM 711 O O . ILE A 1 87 ? -2.995 -4.404 20.728 1.00 93.81 87 ILE A O 1
ATOM 715 N N . SER A 1 88 ? -4.858 -4.443 19.462 1.00 94.12 88 SER A N 1
ATOM 716 C CA . SER A 1 88 ? -4.316 -5.306 18.407 1.00 94.12 88 SER A CA 1
ATOM 717 C C . SER A 1 88 ? -4.924 -4.993 17.041 1.00 94.12 88 SER A C 1
ATOM 719 O O . SER A 1 88 ? -6.096 -4.619 16.953 1.00 94.12 88 SER A O 1
ATOM 721 N N . VAL A 1 89 ? -4.112 -5.180 15.999 1.00 92.62 89 VAL A N 1
ATOM 722 C CA . VAL A 1 89 ? -4.454 -5.060 14.577 1.00 92.62 89 VAL A CA 1
ATOM 723 C C . VAL A 1 89 ? -3.888 -6.278 13.855 1.00 92.62 89 VAL A C 1
ATOM 725 O O . VAL A 1 89 ? -2.716 -6.609 14.039 1.00 92.62 89 VAL A O 1
ATOM 728 N N . SER A 1 90 ? -4.693 -6.926 13.020 1.00 90.88 90 SER A N 1
ATOM 729 C CA . SER A 1 90 ? -4.275 -8.066 12.208 1.00 90.88 90 SER A CA 1
ATOM 730 C C . SER A 1 90 ? -4.855 -7.966 10.802 1.00 90.88 90 SER A C 1
ATOM 732 O O . SER A 1 90 ? -6.050 -8.160 10.630 1.00 90.88 90 SER A O 1
ATOM 734 N N . GLY A 1 91 ? -4.010 -7.688 9.810 1.00 84.69 91 GLY A N 1
ATOM 735 C CA . GLY A 1 91 ? -4.358 -7.609 8.387 1.00 84.69 91 GLY A CA 1
ATOM 736 C C . GLY A 1 91 ? -3.366 -8.341 7.479 1.00 84.69 91 GLY A C 1
ATOM 737 O O . GLY A 1 91 ? -3.116 -7.918 6.364 1.00 84.69 91 GLY A O 1
ATOM 738 N N . GLY A 1 92 ? -2.720 -9.411 7.948 1.00 80.12 92 GLY A N 1
ATOM 739 C CA . GLY A 1 92 ? -1.898 -10.283 7.091 1.00 80.12 92 GLY A CA 1
ATOM 740 C C . GLY A 1 92 ? -0.473 -9.812 6.748 1.00 80.12 92 GLY A C 1
ATOM 741 O O . GLY A 1 92 ? 0.350 -10.668 6.431 1.00 80.12 92 GLY A O 1
ATOM 742 N N . ASP A 1 93 ? -0.134 -8.523 6.876 1.00 83.25 93 ASP A N 1
ATOM 743 C CA . ASP A 1 93 ? 1.258 -8.033 6.820 1.00 83.25 93 ASP A CA 1
ATOM 744 C C . ASP A 1 93 ? 1.705 -7.482 8.190 1.00 83.25 9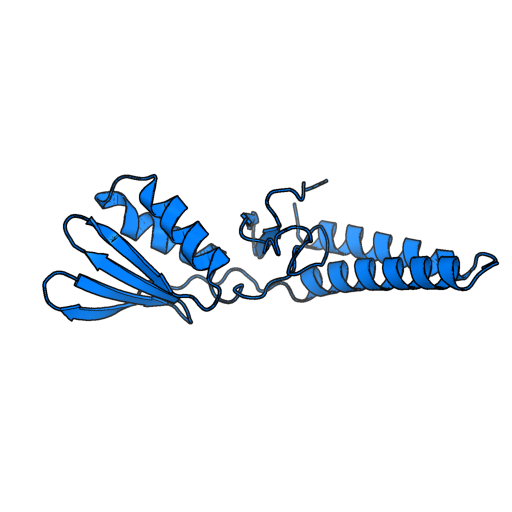3 ASP A C 1
ATOM 746 O O . ASP A 1 93 ? 1.137 -6.498 8.674 1.00 83.25 93 ASP A O 1
ATOM 750 N N . PRO A 1 94 ? 2.719 -8.084 8.845 1.00 84.38 94 PRO A N 1
ATOM 751 C CA . PRO A 1 94 ? 3.179 -7.636 10.158 1.00 84.38 94 PRO A CA 1
ATOM 752 C C . PRO A 1 94 ? 3.671 -6.184 10.186 1.00 84.38 94 PRO A C 1
ATOM 754 O O . PRO A 1 94 ? 3.428 -5.487 11.167 1.00 84.38 94 PRO A O 1
ATOM 757 N N . GLY A 1 95 ? 4.326 -5.712 9.120 1.00 83.44 95 GLY A N 1
ATOM 758 C CA . GLY A 1 95 ? 4.840 -4.344 9.040 1.00 83.44 95 GLY A CA 1
ATOM 759 C C . GLY A 1 95 ? 3.715 -3.312 8.991 1.00 83.44 95 GLY A C 1
ATOM 760 O O . GLY A 1 95 ? 3.746 -2.322 9.723 1.00 83.44 95 GLY A O 1
ATOM 761 N N . VAL A 1 96 ? 2.681 -3.576 8.190 1.00 84.38 96 VAL A N 1
ATOM 762 C CA . VAL A 1 96 ? 1.460 -2.762 8.129 1.00 84.38 96 VAL A CA 1
ATOM 763 C C . VAL A 1 96 ? 0.713 -2.802 9.463 1.00 84.38 96 VAL A C 1
ATOM 765 O O . VAL A 1 96 ? 0.326 -1.748 9.964 1.00 84.38 96 VAL A O 1
ATOM 768 N N . ASN A 1 97 ? 0.566 -3.978 10.082 1.00 88.50 97 ASN A N 1
ATOM 769 C CA . ASN A 1 97 ? -0.092 -4.114 11.386 1.00 88.50 97 ASN A CA 1
ATOM 770 C C . ASN A 1 97 ? 0.609 -3.277 12.461 1.00 88.50 97 ASN A C 1
ATOM 772 O O . ASN A 1 97 ? -0.046 -2.528 13.188 1.00 88.50 97 ASN A O 1
ATOM 776 N N . SER A 1 98 ? 1.940 -3.376 12.542 1.00 89.06 98 SER A N 1
ATOM 777 C CA . SER A 1 98 ? 2.744 -2.589 13.477 1.00 89.06 98 SER A CA 1
ATOM 778 C C . SER A 1 98 ? 2.635 -1.095 13.198 1.00 89.06 98 SER A C 1
ATOM 780 O O . SER A 1 98 ? 2.470 -0.325 14.140 1.00 89.06 98 SER A O 1
ATOM 782 N N . TYR A 1 99 ? 2.678 -0.678 11.930 1.00 88.62 99 TYR A N 1
ATOM 783 C CA . TYR A 1 99 ? 2.522 0.727 11.560 1.00 88.62 99 TYR A CA 1
ATOM 784 C C . TYR A 1 99 ? 1.164 1.280 12.006 1.00 88.62 99 TYR A C 1
ATOM 786 O O . TYR A 1 99 ? 1.127 2.254 12.752 1.00 88.62 99 TYR A O 1
ATOM 794 N N . ILE A 1 100 ? 0.064 0.624 11.620 1.00 89.50 100 ILE A N 1
ATOM 795 C CA . ILE A 1 100 ? -1.299 1.048 11.971 1.00 89.50 100 ILE A CA 1
ATOM 796 C C . ILE A 1 100 ? -1.453 1.120 13.494 1.00 89.50 100 ILE A C 1
ATOM 798 O O . ILE A 1 100 ? -1.919 2.129 14.021 1.00 89.50 100 ILE A O 1
ATOM 802 N N . LEU A 1 101 ? -1.016 0.083 14.215 1.00 92.06 101 LEU A N 1
ATOM 803 C CA . LEU A 1 101 ? -1.109 0.046 15.673 1.00 92.06 101 LEU A CA 1
ATOM 804 C C . LEU A 1 101 ? -0.317 1.188 16.328 1.00 92.06 101 LEU A C 1
ATOM 806 O O . LEU A 1 101 ? -0.829 1.826 17.246 1.00 92.06 101 LEU A O 1
ATOM 810 N N . CYS A 1 102 ? 0.900 1.475 15.858 1.00 91.50 102 CYS A N 1
ATOM 811 C CA . CYS A 1 102 ? 1.706 2.592 16.353 1.00 91.50 102 CYS A CA 1
ATOM 812 C C . CYS A 1 102 ? 1.065 3.952 16.043 1.00 91.50 102 CYS A C 1
ATOM 814 O O . CYS A 1 102 ? 1.023 4.806 16.924 1.00 91.50 102 CYS A O 1
ATOM 816 N N . SER A 1 103 ? 0.532 4.142 14.833 1.00 90.31 103 SER A N 1
ATOM 817 C CA . SER A 1 103 ? -0.146 5.381 14.432 1.00 90.31 103 SER A CA 1
ATOM 818 C C . SER A 1 103 ? -1.445 5.630 15.197 1.00 90.31 103 SER A C 1
ATOM 820 O O . SER A 1 103 ? -1.809 6.776 15.425 1.00 90.31 103 SER A O 1
ATOM 822 N N . ILE A 1 104 ? -2.159 4.578 15.60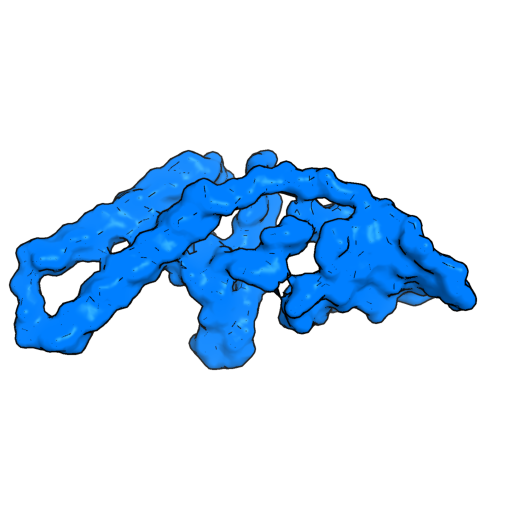4 1.00 92.19 104 ILE A N 1
ATOM 823 C CA . ILE A 1 104 ? -3.346 4.723 16.454 1.00 92.19 104 ILE A CA 1
ATOM 824 C C . ILE A 1 104 ? -2.929 5.065 17.885 1.00 92.19 104 ILE A C 1
ATOM 826 O O . ILE A 1 104 ? -3.481 5.984 18.475 1.00 92.19 104 ILE A O 1
ATOM 830 N N . ARG A 1 105 ? -1.934 4.356 18.434 1.00 91.06 105 ARG A N 1
ATOM 831 C CA . ARG A 1 105 ? -1.477 4.525 19.824 1.00 91.06 105 ARG A CA 1
ATOM 832 C C . ARG A 1 105 ? -0.782 5.857 20.107 1.00 91.06 105 ARG A C 1
ATOM 834 O O . ARG A 1 105 ? -0.560 6.166 21.274 1.00 91.06 105 ARG A O 1
ATOM 841 N N . SER A 1 106 ? -0.413 6.625 19.083 1.00 91.25 106 SER A N 1
ATOM 842 C CA . SER A 1 106 ? 0.057 8.002 19.269 1.00 91.25 106 SER A CA 1
ATOM 843 C C . SER A 1 106 ? -1.070 8.984 19.604 1.00 91.25 106 SER A C 1
ATOM 845 O O . SER A 1 106 ? -0.788 10.134 19.927 1.00 91.25 106 SER A O 1
ATOM 847 N N . GLU A 1 107 ? -2.330 8.553 19.528 1.00 93.75 107 GLU A N 1
ATOM 848 C CA . GLU A 1 107 ? -3.509 9.370 19.801 1.00 93.75 107 GLU A CA 1
ATOM 849 C C . GLU A 1 107 ? -4.207 8.938 21.109 1.00 93.75 107 GLU A C 1
ATOM 851 O O . GLU A 1 107 ? -3.927 7.869 21.651 1.00 93.75 107 GLU A O 1
ATOM 856 N N . PRO A 1 108 ? -5.121 9.760 21.653 1.00 92.19 108 PRO A N 1
ATOM 857 C CA . PRO A 1 108 ? -5.956 9.380 22.794 1.00 92.19 108 PRO A CA 1
ATOM 858 C C . PRO A 1 108 ? -6.897 8.192 22.509 1.00 92.19 108 PRO A C 1
ATOM 860 O O . PRO A 1 108 ? -7.485 8.092 21.427 1.00 92.19 108 PRO A O 1
ATOM 863 N N . ALA A 1 109 ? -7.096 7.321 23.509 1.00 91.25 109 ALA A N 1
ATOM 864 C CA . ALA A 1 109 ? -7.842 6.060 23.382 1.00 91.25 109 ALA A CA 1
ATOM 865 C C . ALA A 1 109 ? -9.296 6.224 22.903 1.00 91.25 109 ALA A C 1
ATOM 867 O O . ALA A 1 109 ? -9.784 5.412 22.114 1.00 91.25 109 ALA A O 1
ATOM 868 N N . ASP A 1 110 ? -9.972 7.295 23.318 1.00 90.19 110 ASP A N 1
ATOM 869 C CA . ASP A 1 110 ? -11.336 7.657 22.912 1.00 90.19 110 ASP A CA 1
ATOM 870 C C . ASP A 1 110 ? -11.451 7.962 21.409 1.00 90.19 110 ASP A C 1
ATOM 872 O O . ASP A 1 110 ? -12.521 7.820 20.814 1.00 90.19 110 ASP A O 1
ATOM 876 N N . ARG A 1 111 ? -10.336 8.317 20.760 1.00 92.19 111 ARG A N 1
ATOM 877 C CA . ARG A 1 111 ? -10.272 8.578 19.318 1.00 92.19 111 ARG A CA 1
ATOM 878 C C . ARG A 1 111 ? -9.899 7.346 18.499 1.00 92.19 111 ARG A C 1
ATOM 880 O O . ARG A 1 111 ? -10.096 7.366 17.282 1.00 92.19 111 ARG A O 1
ATOM 887 N N . HIS A 1 112 ? -9.410 6.270 19.124 1.00 93.81 112 HIS A N 1
ATOM 888 C CA . HIS A 1 112 ? -8.856 5.119 18.405 1.00 93.81 112 HIS A CA 1
ATOM 889 C C . HIS A 1 112 ? -9.856 4.487 17.424 1.00 93.81 112 HIS A C 1
ATOM 891 O O . HIS A 1 112 ? -9.482 4.195 16.292 1.00 93.81 112 HIS A O 1
ATOM 897 N N . LEU A 1 113 ? -11.126 4.301 17.810 1.00 89.56 113 LEU A N 1
ATOM 898 C CA . LEU A 1 113 ? -12.131 3.691 16.922 1.00 89.56 113 LEU A CA 1
ATOM 899 C C . LEU A 1 113 ? -12.403 4.538 15.678 1.00 89.56 113 LEU A C 1
ATOM 901 O O . LEU A 1 113 ? -12.514 3.994 14.580 1.00 89.56 113 LEU A O 1
ATOM 905 N N . LYS A 1 114 ? -12.468 5.864 15.839 1.00 89.19 114 LYS A N 1
ATOM 906 C CA . LYS A 1 114 ? -12.631 6.784 14.712 1.00 89.19 114 LYS A CA 1
ATOM 907 C C . LYS A 1 114 ? -11.426 6.700 13.775 1.00 89.19 114 LYS A C 1
ATOM 909 O O . LYS A 1 114 ? -11.606 6.525 12.578 1.00 89.19 114 LYS A O 1
ATOM 914 N N . ILE A 1 115 ? -10.215 6.747 14.332 1.00 90.25 115 ILE A N 1
ATOM 915 C CA . ILE A 1 115 ? -8.969 6.680 13.557 1.00 90.25 115 ILE A CA 1
ATOM 916 C C . ILE A 1 115 ? -8.867 5.359 12.795 1.00 90.25 115 ILE A C 1
ATOM 918 O O . ILE A 1 115 ? -8.534 5.371 11.615 1.00 90.25 115 ILE A O 1
ATOM 922 N N . VAL A 1 116 ? -9.185 4.225 13.430 1.00 89.75 116 VAL A N 1
ATOM 923 C CA . VAL A 1 116 ? -9.222 2.928 12.738 1.00 89.75 116 VAL A CA 1
ATOM 924 C C . VAL A 1 116 ? -10.194 2.975 11.572 1.00 89.75 116 VAL A C 1
ATOM 926 O O . VAL A 1 116 ? -9.843 2.539 10.482 1.00 89.75 116 VAL A O 1
ATOM 929 N N . ASN A 1 117 ? -11.397 3.510 11.784 1.00 87.31 117 ASN A N 1
ATOM 930 C CA . ASN A 1 117 ? -12.405 3.592 10.735 1.00 87.31 117 ASN A CA 1
ATOM 931 C C . ASN A 1 117 ? -11.934 4.460 9.554 1.00 87.31 117 ASN A C 1
ATOM 933 O O . ASN A 1 117 ? -12.112 4.078 8.401 1.00 87.31 117 ASN A O 1
ATOM 937 N N . ASP A 1 118 ? -11.256 5.575 9.836 1.00 85.88 118 ASP A N 1
ATOM 938 C CA . ASP A 1 118 ? -10.645 6.430 8.813 1.00 85.88 118 ASP A CA 1
ATOM 939 C C . ASP A 1 118 ? -9.487 5.700 8.093 1.00 85.88 118 ASP A C 1
ATOM 941 O O . ASP A 1 118 ? -9.342 5.781 6.871 1.00 85.88 118 ASP A O 1
ATOM 945 N N . MET A 1 119 ? -8.687 4.919 8.827 1.00 86.62 119 MET A N 1
ATOM 946 C CA . MET A 1 119 ? -7.585 4.119 8.281 1.00 86.62 119 MET A CA 1
ATOM 947 C C . MET A 1 119 ? -8.054 2.929 7.441 1.00 86.62 119 MET A C 1
ATOM 949 O O . MET A 1 119 ? -7.354 2.555 6.501 1.00 86.62 119 MET A O 1
ATOM 953 N N . LEU A 1 120 ? -9.227 2.350 7.713 1.00 84.62 120 LEU A N 1
ATOM 954 C CA . LEU A 1 120 ? -9.765 1.244 6.913 1.00 84.62 120 LEU A CA 1
ATOM 955 C C . LEU A 1 120 ? -9.854 1.603 5.435 1.00 84.62 120 LEU A C 1
ATOM 957 O O . LEU A 1 120 ? -9.493 0.794 4.583 1.00 84.62 120 LEU A O 1
ATOM 961 N N . VAL A 1 121 ? -10.271 2.835 5.139 1.00 83.88 121 VAL A N 1
ATOM 962 C CA . VAL A 1 121 ? -10.349 3.339 3.767 1.00 83.88 121 VAL A CA 1
ATOM 963 C C . VAL A 1 121 ? -8.998 3.190 3.067 1.00 83.88 121 VAL A C 1
ATOM 965 O O . VAL A 1 121 ? -8.957 2.790 1.911 1.00 83.88 121 VAL A O 1
ATOM 968 N N . MET A 1 122 ? -7.897 3.452 3.776 1.00 86.38 122 MET A N 1
ATOM 969 C CA . MET A 1 122 ? -6.542 3.485 3.226 1.00 86.38 122 MET A CA 1
ATOM 970 C C . MET A 1 122 ? -5.870 2.113 3.078 1.00 86.38 122 MET A C 1
ATOM 972 O O . MET A 1 122 ? -4.998 1.962 2.220 1.00 86.38 122 MET A O 1
ATOM 976 N N . TYR A 1 123 ? -6.216 1.133 3.918 1.00 84.44 123 TYR A N 1
ATOM 977 C CA . TYR A 1 123 ? -5.451 -0.119 4.020 1.00 84.44 123 TYR A CA 1
ATOM 978 C C . TYR A 1 123 ? -6.195 -1.372 3.550 1.00 84.44 123 TYR A C 1
ATOM 980 O O . TYR A 1 123 ? -5.528 -2.343 3.198 1.00 84.44 123 TYR A O 1
ATOM 988 N N . VAL A 1 124 ? -7.529 -1.358 3.470 1.00 76.38 124 VAL A N 1
ATOM 989 C CA . VAL A 1 124 ? -8.325 -2.532 3.067 1.00 76.38 124 VAL A CA 1
ATOM 990 C C . VAL A 1 124 ? -8.013 -2.980 1.635 1.00 76.38 124 VAL A C 1
ATOM 992 O O . VAL A 1 124 ? -8.209 -2.222 0.686 1.00 76.38 124 VAL A O 1
ATOM 995 N N . GLY A 1 125 ? -7.601 -4.241 1.464 1.00 72.50 125 GLY A N 1
ATOM 996 C CA . GLY A 1 125 ? -7.323 -4.845 0.156 1.00 72.50 125 GLY A CA 1
ATOM 997 C C . GLY A 1 125 ? -5.999 -4.399 -0.478 1.00 72.50 125 GLY A C 1
ATOM 998 O O . GLY A 1 125 ? -5.758 -4.684 -1.652 1.00 72.50 125 GLY A O 1
ATOM 999 N N . TYR A 1 126 ? -5.156 -3.680 0.273 1.00 70.19 126 TYR A N 1
ATOM 1000 C CA . TYR A 1 126 ? -3.863 -3.143 -0.169 1.00 70.19 126 TYR A CA 1
ATOM 1001 C C . TYR A 1 126 ? -2.669 -3.786 0.545 1.00 70.19 126 TYR A C 1
ATOM 1003 O O . TYR A 1 126 ? -1.554 -3.258 0.495 1.00 70.19 126 TYR A O 1
ATOM 1011 N N . GLU A 1 127 ? -2.872 -4.926 1.202 1.00 70.31 127 GLU A N 1
ATOM 1012 C CA . GLU A 1 127 ? -1.907 -5.573 2.096 1.00 70.31 127 GLU A CA 1
ATOM 1013 C C . GLU A 1 127 ? -0.673 -6.113 1.348 1.00 70.31 127 GLU A C 1
ATOM 1015 O O . GLU A 1 127 ? 0.316 -6.490 1.965 1.00 70.31 127 GLU A O 1
ATOM 1020 N N . LYS A 1 128 ? -0.694 -6.100 0.007 1.00 74.06 128 LYS A N 1
ATOM 1021 C CA . LYS A 1 128 ? 0.423 -6.490 -0.874 1.00 74.06 128 LYS A CA 1
ATOM 1022 C C . LYS A 1 128 ? 0.683 -5.494 -2.008 1.00 74.06 128 LYS A C 1
ATOM 1024 O O . LYS A 1 128 ? 1.262 -5.847 -3.034 1.00 74.06 128 LYS A O 1
ATOM 1029 N N . ALA A 1 129 ? 0.217 -4.256 -1.857 1.00 82.44 129 ALA A N 1
ATOM 1030 C CA . ALA A 1 129 ? 0.363 -3.246 -2.895 1.00 82.44 129 ALA A CA 1
ATOM 1031 C C . ALA A 1 129 ? 1.838 -2.866 -3.102 1.00 82.44 129 ALA A C 1
ATOM 1033 O O . ALA A 1 129 ? 2.587 -2.655 -2.147 1.00 82.44 129 ALA A O 1
ATOM 1034 N N . LEU A 1 130 ? 2.247 -2.761 -4.367 1.00 87.56 130 LEU A N 1
ATOM 1035 C CA . LEU A 1 130 ? 3.555 -2.226 -4.733 1.00 87.56 130 LEU A CA 1
ATOM 1036 C C . LEU A 1 130 ? 3.600 -0.721 -4.453 1.00 87.56 130 LEU A C 1
ATOM 1038 O O . LEU A 1 130 ? 2.584 -0.030 -4.503 1.00 87.56 130 LEU A O 1
ATOM 1042 N N . CYS A 1 131 ? 4.796 -0.202 -4.189 1.00 88.69 131 CYS A N 1
ATOM 1043 C CA . CYS A 1 131 ? 5.015 1.235 -4.096 1.00 88.69 131 CYS A CA 1
ATOM 1044 C C . CYS A 1 131 ? 4.778 1.903 -5.460 1.00 88.69 131 CYS A C 1
ATOM 1046 O O . CYS A 1 131 ? 5.474 1.594 -6.428 1.00 88.69 131 CYS A O 1
ATOM 1048 N N . ASP A 1 132 ? 3.876 2.882 -5.523 1.00 86.75 132 ASP A N 1
ATOM 1049 C CA . ASP A 1 132 ? 3.512 3.620 -6.747 1.00 86.75 132 ASP A CA 1
ATOM 1050 C C . ASP A 1 132 ? 4.656 4.491 -7.298 1.00 86.75 132 ASP A C 1
ATOM 1052 O O . ASP A 1 132 ? 4.628 4.985 -8.433 1.00 86.75 132 ASP A O 1
ATOM 1056 N N . ILE A 1 133 ? 5.692 4.696 -6.482 1.00 85.81 133 ILE A N 1
ATOM 1057 C CA . ILE A 1 133 ? 6.864 5.494 -6.830 1.00 85.81 133 ILE A CA 1
ATOM 1058 C C . ILE A 1 133 ? 7.966 4.601 -7.391 1.00 85.81 133 ILE A C 1
ATOM 1060 O O . ILE A 1 133 ? 8.443 4.838 -8.502 1.00 85.81 133 ILE A O 1
ATOM 1064 N N . CYS A 1 134 ? 8.386 3.584 -6.632 1.00 86.00 134 CYS A N 1
ATOM 1065 C CA . CYS A 1 134 ? 9.546 2.773 -6.993 1.00 86.00 134 CYS A CA 1
ATOM 1066 C C . CYS A 1 134 ? 9.189 1.469 -7.724 1.00 86.00 134 CYS A C 1
ATOM 1068 O O . CYS A 1 134 ? 10.048 0.954 -8.442 1.00 86.00 134 CYS A O 1
ATOM 1070 N N . GLY A 1 135 ? 7.945 0.992 -7.617 1.00 84.44 135 GLY A N 1
ATOM 1071 C CA . GLY A 1 135 ? 7.450 -0.253 -8.213 1.00 84.44 135 GLY A CA 1
ATOM 1072 C C . GLY A 1 135 ? 7.751 -1.516 -7.400 1.00 84.44 135 GLY A C 1
ATOM 1073 O O . GLY A 1 135 ? 7.413 -2.605 -7.842 1.00 84.44 135 GLY A O 1
ATOM 1074 N N . ASN A 1 136 ? 8.381 -1.398 -6.227 1.00 86.19 136 ASN A N 1
ATOM 1075 C CA . ASN A 1 136 ? 8.768 -2.549 -5.407 1.00 86.19 136 ASN A CA 1
ATOM 1076 C C . ASN A 1 136 ? 7.814 -2.753 -4.227 1.00 86.19 136 ASN A C 1
ATOM 1078 O O . ASN A 1 136 ? 7.301 -1.783 -3.664 1.00 86.19 136 ASN A O 1
ATOM 1082 N N . TYR A 1 137 ? 7.642 -4.012 -3.813 1.00 85.06 137 TYR A N 1
ATOM 1083 C CA . TYR A 1 137 ? 6.974 -4.352 -2.554 1.00 85.06 137 TYR A CA 1
ATOM 1084 C C . TYR A 1 137 ? 7.893 -4.112 -1.355 1.00 85.06 137 TYR A C 1
ATOM 1086 O O . TYR A 1 137 ? 7.522 -3.441 -0.408 1.00 85.06 137 TYR A O 1
ATOM 1094 N N . ALA A 1 138 ? 9.129 -4.597 -1.400 1.00 85.81 138 ALA A N 1
ATOM 1095 C CA . ALA A 1 138 ? 10.098 -4.399 -0.329 1.00 85.81 138 ALA A CA 1
ATOM 1096 C C . ALA A 1 138 ? 11.369 -3.764 -0.890 1.00 85.81 138 ALA A C 1
ATOM 1098 O O . ALA A 1 138 ? 11.775 -4.069 -2.013 1.00 85.81 138 ALA A O 1
ATOM 1099 N N . VAL A 1 139 ? 11.998 -2.880 -0.116 1.00 80.50 139 VAL A N 1
ATOM 1100 C CA . VAL A 1 139 ? 13.326 -2.338 -0.439 1.00 80.50 139 VAL A CA 1
ATOM 1101 C C . VAL A 1 139 ? 14.395 -2.873 0.513 1.00 80.50 139 VAL A C 1
ATOM 1103 O O . VAL A 1 139 ? 14.120 -3.178 1.673 1.00 80.50 139 VAL A O 1
ATOM 1106 N N . ILE A 1 140 ? 15.625 -2.971 0.012 1.00 74.50 140 ILE A N 1
ATOM 1107 C CA . ILE A 1 140 ? 16.816 -3.387 0.762 1.00 74.50 140 ILE A CA 1
ATOM 1108 C C . ILE A 1 140 ? 17.675 -2.139 1.034 1.00 74.50 140 ILE A C 1
ATOM 1110 O O . ILE A 1 140 ? 17.784 -1.299 0.136 1.00 74.50 140 ILE A O 1
ATOM 1114 N N . PRO A 1 141 ? 18.309 -2.012 2.218 1.00 71.00 141 PRO A N 1
ATOM 1115 C CA . PRO A 1 141 ? 18.296 -2.943 3.355 1.00 71.00 141 PRO A CA 1
ATOM 1116 C C . PRO A 1 141 ? 17.033 -2.829 4.226 1.00 71.00 141 PRO A C 1
ATOM 1118 O O . PRO A 1 141 ? 16.403 -1.779 4.291 1.00 71.00 141 PRO A O 1
ATOM 1121 N N . GLY A 1 142 ? 16.674 -3.919 4.914 1.00 71.06 142 GLY A N 1
ATOM 1122 C CA . GLY A 1 142 ? 15.624 -3.915 5.946 1.00 71.06 142 GLY A CA 1
ATOM 1123 C C . GLY A 1 142 ? 14.218 -4.337 5.507 1.00 71.06 142 GLY A C 1
ATOM 1124 O O . GLY A 1 142 ? 13.318 -4.305 6.336 1.00 71.06 142 GLY A O 1
ATOM 1125 N N . PHE A 1 143 ? 14.021 -4.749 4.248 1.00 78.12 143 PHE A N 1
ATOM 1126 C CA . PHE A 1 143 ? 12.736 -5.243 3.722 1.00 78.12 143 PHE A CA 1
ATOM 1127 C C . PHE A 1 143 ? 11.553 -4.309 4.020 1.00 78.12 143 PHE A C 1
ATOM 1129 O O . PHE A 1 143 ? 10.460 -4.752 4.366 1.00 78.12 143 PHE A O 1
ATOM 1136 N N . LEU A 1 144 ? 11.772 -2.998 3.881 1.00 83.69 144 LEU A N 1
ATOM 1137 C CA . LEU A 1 144 ? 10.749 -2.005 4.202 1.00 83.69 144 LEU A CA 1
ATOM 1138 C C . LEU A 1 144 ? 9.602 -2.116 3.194 1.00 83.69 144 LEU A C 1
ATOM 1140 O O . LEU A 1 144 ? 9.815 -1.914 1.994 1.00 83.69 144 LEU A O 1
ATOM 1144 N N . THR A 1 145 ? 8.402 -2.427 3.679 1.00 87.62 145 THR A N 1
ATOM 1145 C CA . THR A 1 145 ? 7.168 -2.462 2.885 1.00 87.62 145 THR A CA 1
ATOM 1146 C C . THR A 1 145 ? 6.584 -1.053 2.738 1.00 87.62 145 THR A C 1
ATOM 1148 O O . THR A 1 145 ? 6.873 -0.171 3.555 1.00 87.62 145 THR A O 1
ATOM 1151 N N . PRO A 1 146 ? 5.809 -0.754 1.679 1.00 89.06 146 PRO A N 1
ATOM 1152 C CA . PRO A 1 146 ? 5.209 0.554 1.516 1.00 89.06 146 PRO A CA 1
ATOM 1153 C C . PRO A 1 146 ? 4.044 0.661 2.492 1.00 89.06 146 PRO A C 1
ATOM 1155 O O . PRO A 1 146 ? 2.942 0.190 2.217 1.00 89.06 146 PRO A O 1
ATOM 1158 N N . THR A 1 147 ? 4.287 1.260 3.651 1.00 88.62 147 THR A N 1
ATOM 1159 C CA . THR A 1 147 ? 3.272 1.465 4.689 1.00 88.62 147 THR A CA 1
ATOM 1160 C C . THR A 1 147 ? 2.588 2.818 4.576 1.00 88.62 147 THR A C 1
ATOM 1162 O O . THR A 1 147 ? 1.461 2.943 5.038 1.00 88.62 147 THR A O 1
ATOM 1165 N N . CYS A 1 148 ? 3.191 3.816 3.923 1.00 88.19 148 CYS A N 1
ATOM 1166 C CA . CYS A 1 148 ? 2.584 5.137 3.783 1.00 88.19 148 CYS A CA 1
ATOM 1167 C C . CYS A 1 148 ? 1.397 5.093 2.816 1.00 88.19 148 CYS A C 1
ATOM 1169 O O . CYS A 1 148 ? 1.450 4.437 1.766 1.00 88.19 148 CYS A O 1
ATOM 1171 N N . ARG A 1 149 ? 0.315 5.778 3.190 1.00 88.12 149 ARG A N 1
ATOM 1172 C CA . ARG A 1 149 ? -0.910 5.904 2.400 1.00 88.12 149 ARG A CA 1
ATOM 1173 C C . ARG A 1 149 ? -1.280 7.374 2.266 1.00 88.12 149 ARG A C 1
ATOM 1175 O O . ARG A 1 149 ? -1.165 8.134 3.224 1.00 88.12 149 ARG A O 1
ATOM 1182 N N . THR A 1 150 ? -1.731 7.780 1.088 1.00 87.94 150 THR A N 1
ATOM 1183 C CA . THR A 1 150 ? -2.290 9.117 0.861 1.00 87.94 150 THR A CA 1
ATOM 1184 C C . THR A 1 150 ? -3.565 8.977 0.053 1.00 87.94 150 THR A C 1
ATOM 1186 O O . THR A 1 150 ? -3.572 8.334 -0.997 1.00 87.94 150 THR A O 1
ATOM 1189 N N . ILE A 1 151 ? -4.648 9.549 0.572 1.00 86.62 151 ILE A N 1
ATOM 1190 C CA . ILE A 1 151 ? -5.932 9.585 -0.120 1.00 86.62 151 ILE A CA 1
ATOM 1191 C C . ILE A 1 151 ? -5.832 10.628 -1.233 1.00 86.62 151 ILE A C 1
ATOM 1193 O O . ILE A 1 151 ? -5.575 11.802 -0.978 1.00 86.62 151 ILE A O 1
ATOM 1197 N N . GLU A 1 152 ? -6.035 10.179 -2.462 1.00 86.19 152 GLU A N 1
ATOM 1198 C CA . GLU A 1 152 ? -6.318 11.031 -3.612 1.00 86.19 152 GLU A CA 1
ATOM 1199 C C . GLU A 1 152 ? -7.831 11.000 -3.887 1.00 86.19 152 GLU A C 1
ATOM 1201 O O . GLU A 1 152 ? -8.565 10.267 -3.229 1.00 86.19 152 GLU A O 1
ATOM 1206 N N . GLU A 1 153 ? -8.317 11.797 -4.846 1.00 81.62 153 GLU A N 1
ATOM 1207 C CA . GLU A 1 153 ? -9.761 11.975 -5.102 1.00 81.62 153 GLU A CA 1
ATOM 1208 C C . GLU A 1 153 ? -10.552 10.651 -5.160 1.00 81.62 153 GLU A C 1
ATOM 1210 O O . GLU A 1 153 ? -11.594 10.536 -4.520 1.00 81.62 153 GLU A O 1
ATOM 1215 N N . ASP A 1 154 ? -10.067 9.651 -5.903 1.00 84.19 154 ASP A N 1
ATOM 1216 C CA . ASP A 1 154 ? -10.770 8.379 -6.123 1.00 84.19 154 ASP A CA 1
ATOM 1217 C C . ASP A 1 154 ? -9.920 7.116 -5.893 1.00 84.19 154 ASP A C 1
ATOM 1219 O O . ASP A 1 154 ? -10.406 5.997 -6.092 1.00 84.19 154 ASP A O 1
ATOM 1223 N N . PHE A 1 155 ? -8.673 7.264 -5.441 1.00 86.62 155 PHE A N 1
ATOM 1224 C CA . PHE A 1 155 ? -7.736 6.159 -5.218 1.00 86.62 155 PHE A CA 1
ATOM 1225 C C . PHE A 1 155 ? -6.782 6.450 -4.054 1.00 86.62 155 PHE A C 1
ATOM 1227 O O . PHE A 1 155 ? -6.713 7.566 -3.544 1.00 86.62 155 PHE A O 1
ATOM 1234 N N . ILE A 1 156 ? -6.024 5.435 -3.635 1.00 88.12 156 ILE A N 1
ATOM 1235 C CA . ILE A 1 156 ? -5.010 5.577 -2.586 1.00 88.12 156 ILE A CA 1
ATOM 1236 C C . ILE A 1 156 ? -3.624 5.390 -3.181 1.00 88.12 156 ILE A C 1
ATOM 1238 O O . ILE A 1 156 ? -3.320 4.363 -3.804 1.00 88.12 156 ILE A O 1
ATOM 1242 N N . LEU A 1 157 ? -2.771 6.381 -2.945 1.00 88.44 157 LEU A N 1
ATOM 1243 C CA . LEU A 1 157 ? -1.342 6.274 -3.180 1.00 88.44 157 LEU A CA 1
ATOM 1244 C C . LEU A 1 157 ? -0.688 5.474 -2.059 1.00 88.44 157 LEU A C 1
ATOM 1246 O O . LEU A 1 157 ? -0.947 5.689 -0.877 1.00 88.44 15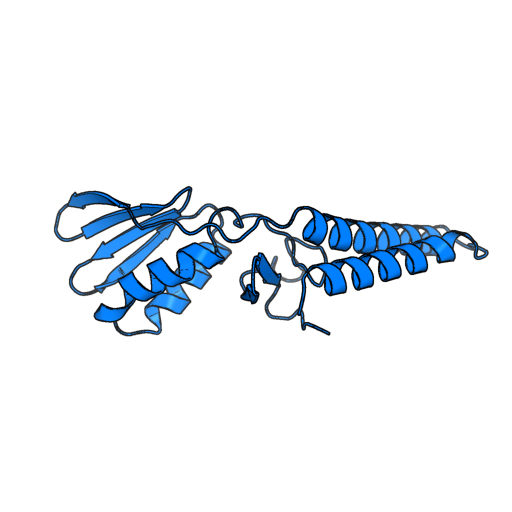7 LEU A O 1
ATOM 1250 N N . VAL A 1 158 ? 0.178 4.555 -2.460 1.00 89.38 158 VAL A N 1
ATOM 1251 C CA . VAL A 1 158 ? 0.919 3.618 -1.629 1.00 89.38 158 VAL A CA 1
ATOM 1252 C C . VAL A 1 158 ? 2.396 3.849 -1.891 1.00 89.38 158 VAL A C 1
ATOM 1254 O O . VAL A 1 158 ? 2.859 3.723 -3.025 1.00 89.38 158 VAL A O 1
ATOM 1257 N N . HIS A 1 159 ? 3.164 4.169 -0.855 1.00 89.69 159 HIS A N 1
ATOM 1258 C CA . HIS A 1 159 ? 4.598 4.358 -1.020 1.00 89.69 159 HIS A CA 1
ATOM 1259 C C . HIS A 1 159 ? 5.401 3.979 0.218 1.00 89.69 159 HIS A C 1
ATOM 1261 O O . HIS A 1 159 ? 4.884 3.857 1.329 1.00 89.69 159 HIS A O 1
ATOM 1267 N N . HIS A 1 160 ? 6.699 3.766 0.015 1.00 89.81 160 HIS A N 1
ATOM 1268 C CA . HIS A 1 160 ? 7.643 3.679 1.120 1.00 89.81 160 HIS A CA 1
ATOM 1269 C C . HIS A 1 160 ? 7.881 5.058 1.732 1.00 89.81 160 HIS A C 1
ATOM 1271 O O . HIS A 1 160 ? 7.821 6.065 1.025 1.00 89.81 160 HIS A O 1
ATOM 1277 N N . ALA A 1 161 ? 8.235 5.100 3.016 1.00 86.31 161 ALA A N 1
ATOM 1278 C CA . ALA A 1 161 ? 8.528 6.348 3.722 1.00 86.31 161 ALA A CA 1
ATOM 1279 C C . ALA A 1 161 ? 9.650 7.167 3.054 1.00 86.31 161 ALA A C 1
ATOM 1281 O O . ALA A 1 161 ? 9.591 8.391 3.009 1.00 86.31 161 ALA A O 1
ATOM 1282 N N . GLN A 1 162 ? 10.653 6.495 2.484 1.00 86.31 162 GLN A N 1
ATOM 1283 C CA . GLN A 1 162 ? 11.770 7.129 1.780 1.00 86.31 162 GLN A CA 1
ATOM 1284 C C . GLN A 1 162 ? 11.473 7.489 0.317 1.00 86.31 162 GLN A C 1
ATOM 1286 O O . GLN A 1 162 ? 12.252 8.208 -0.308 1.00 86.31 162 GLN A O 1
ATOM 1291 N N . CYS A 1 163 ? 10.385 6.978 -0.263 1.00 86.69 163 CYS A N 1
ATOM 1292 C CA . CYS A 1 163 ? 10.017 7.305 -1.633 1.00 86.69 163 CYS A CA 1
ATOM 1293 C C . CYS A 1 163 ? 9.240 8.625 -1.641 1.00 86.69 163 CYS A C 1
ATOM 1295 O O . CYS A 1 163 ? 8.158 8.714 -1.066 1.00 86.69 163 CYS A O 1
ATOM 1297 N N . LYS A 1 164 ? 9.794 9.645 -2.303 1.00 76.06 164 LYS A N 1
ATOM 1298 C CA . LYS A 1 164 ? 9.157 10.958 -2.453 1.00 76.06 164 LYS A CA 1
ATOM 1299 C C . LYS A 1 164 ? 8.379 11.031 -3.763 1.00 76.06 164 LYS A C 1
ATOM 1301 O O . LYS A 1 164 ? 8.856 10.553 -4.792 1.00 76.06 164 LYS A O 1
ATOM 1306 N N . MET A 1 165 ? 7.185 11.614 -3.706 1.00 66.56 165 MET A N 1
ATOM 1307 C CA . MET A 1 165 ? 6.413 11.957 -4.898 1.00 66.56 165 MET A CA 1
ATOM 1308 C C . MET A 1 165 ? 7.088 13.152 -5.582 1.00 66.56 165 MET A C 1
ATOM 1310 O O . MET A 1 165 ? 7.230 14.205 -4.964 1.00 66.56 165 MET A O 1
ATOM 1314 N N . GLU A 1 166 ? 7.516 12.962 -6.830 1.00 58.53 166 GLU A N 1
ATOM 1315 C CA . GLU A 1 166 ? 7.968 14.025 -7.743 1.00 58.53 166 GLU A CA 1
ATOM 1316 C C . GLU A 1 166 ? 6.838 14.506 -8.650 1.00 58.53 166 GLU A C 1
ATOM 1318 O O . GLU A 1 166 ? 6.160 13.633 -9.261 1.00 58.53 166 GLU A O 1
#

Sequence (166 aa):
MRLRALIKKRANDLLLSLRRLKAEIHSEDVFGLVLGDIHKSYIRLVALLDKPKIKHQELRKIDSTNGIVKYKSGEFEFLHHTEHGIISVSGGDPGVNSYILCSIRSEPADRHLKIVNDMLVMYVGYEKALCDICGNYAVIPGFLTPTCRTIEEDFILVHHAQCKME

Organism: Encephalitozoon hellem (NCBI:txid27973)

Foldseek 3Di:
DPLVVLLVVLVVQLVVLVVCVVDDDDDPVSVVVSVVSNVQSVLLNVLSVPFDWQDQDAWDFDDDDPQWTWTDDAQWIWIQHPQQATDFIDRPAPLLRVVLVVVLNVDDRVCSNVSVSVCCRFPHPCSQRAQSQRSHQADPDPRFGQNDWDDDPTGIHTHGPPRDDD